Protein AF-A0A8J7VFJ7-F1 (afdb_monomer)

Radius of gyration: 12.98 Å; Cα contacts (8 Å, |Δi|>4): 106; chains: 1; bounding box: 38×27×34 Å

Structure (mmCIF, N/CA/C/O backbone):
data_AF-A0A8J7VFJ7-F1
#
_entry.id   AF-A0A8J7VFJ7-F1
#
loop_
_atom_site.group_PDB
_atom_site.id
_atom_site.type_symbol
_atom_site.label_atom_id
_atom_site.label_alt_id
_atom_site.label_comp_id
_atom_site.label_asym_id
_atom_site.label_entity_id
_atom_site.label_seq_id
_atom_site.pdbx_PDB_ins_code
_atom_site.Cartn_x
_atom_site.Cartn_y
_atom_site.Cartn_z
_atom_site.occupancy
_atom_site.B_iso_or_equiv
_atom_site.auth_seq_id
_atom_site.auth_comp_id
_atom_site.auth_asym_id
_atom_site.auth_atom_id
_atom_site.pdbx_PDB_model_num
ATOM 1 N N . MET A 1 1 ? -11.548 7.443 -5.549 1.00 85.00 1 MET A N 1
ATOM 2 C CA . MET A 1 1 ? -12.219 8.376 -4.622 1.00 85.00 1 MET A CA 1
ATOM 3 C C . MET A 1 1 ? -11.640 9.748 -4.944 1.00 85.00 1 MET A C 1
ATOM 5 O O . MET A 1 1 ? -11.125 9.909 -6.041 1.00 85.00 1 MET A O 1
ATOM 9 N N . LEU A 1 2 ? -11.737 10.760 -4.079 1.00 89.00 2 LEU A N 1
ATOM 10 C CA . LEU A 1 2 ? -10.949 11.985 -4.271 1.00 89.00 2 LEU A CA 1
ATOM 11 C C . LEU A 1 2 ? -9.596 11.849 -3.562 1.00 89.00 2 LEU A C 1
ATOM 13 O O . LEU A 1 2 ? -9.518 11.211 -2.509 1.00 89.00 2 LEU A O 1
ATOM 17 N N . ILE A 1 3 ? -8.570 12.529 -4.079 1.00 87.69 3 ILE A N 1
ATOM 18 C CA . ILE A 1 3 ? -7.2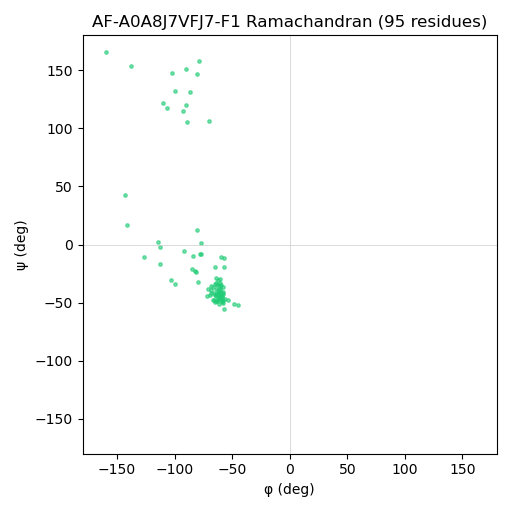16 12.593 -3.501 1.00 87.69 3 ILE A CA 1
ATOM 19 C C . ILE A 1 3 ? -7.241 12.837 -1.975 1.00 87.69 3 ILE A C 1
ATOM 21 O O . ILE A 1 3 ? -6.670 12.033 -1.239 1.00 87.69 3 ILE A O 1
ATOM 25 N N . PRO A 1 4 ? -7.935 13.857 -1.422 1.00 92.69 4 PRO A N 1
ATOM 26 C CA . PRO A 1 4 ? -7.937 14.076 0.029 1.00 92.69 4 PRO A CA 1
ATOM 27 C C . PRO A 1 4 ? -8.496 12.891 0.826 1.00 92.69 4 PRO A C 1
ATOM 29 O O . PRO A 1 4 ? -8.077 12.641 1.958 1.00 92.69 4 PRO A O 1
ATOM 32 N N . THR A 1 5 ? -9.425 12.135 0.236 1.00 94.44 5 THR A N 1
ATOM 33 C CA . THR A 1 5 ? -9.971 10.930 0.855 1.00 94.44 5 THR A CA 1
ATOM 34 C C . THR A 1 5 ? -8.940 9.807 0.855 1.00 94.44 5 THR A C 1
ATOM 36 O O . THR A 1 5 ? -8.738 9.207 1.905 1.00 94.44 5 THR A O 1
ATOM 39 N N . HIS A 1 6 ? -8.222 9.576 -0.250 1.00 93.94 6 HIS A N 1
ATOM 40 C CA . HIS A 1 6 ? -7.097 8.629 -0.282 1.00 93.94 6 HIS A CA 1
ATOM 41 C C . HIS A 1 6 ? -6.007 9.010 0.725 1.00 93.94 6 HIS A C 1
ATOM 43 O O . HIS A 1 6 ? -5.576 8.167 1.510 1.00 93.94 6 HIS A O 1
ATOM 49 N N . MET A 1 7 ? -5.672 10.301 0.842 1.00 94.31 7 MET A N 1
ATOM 50 C CA . MET A 1 7 ? -4.732 10.776 1.863 1.00 94.31 7 MET A CA 1
ATOM 51 C C . MET A 1 7 ? -5.198 10.377 3.266 1.00 94.31 7 MET A C 1
ATOM 53 O O . MET A 1 7 ? -4.409 9.843 4.047 1.00 94.31 7 MET A O 1
ATOM 57 N N . ARG A 1 8 ? -6.480 10.580 3.592 1.00 96.62 8 ARG A N 1
ATOM 58 C CA . ARG A 1 8 ? -7.023 10.199 4.902 1.00 96.62 8 ARG A CA 1
ATOM 59 C C . ARG A 1 8 ? -7.080 8.683 5.098 1.00 96.62 8 ARG A C 1
ATOM 61 O O . ARG A 1 8 ? -6.765 8.217 6.190 1.00 96.62 8 ARG A O 1
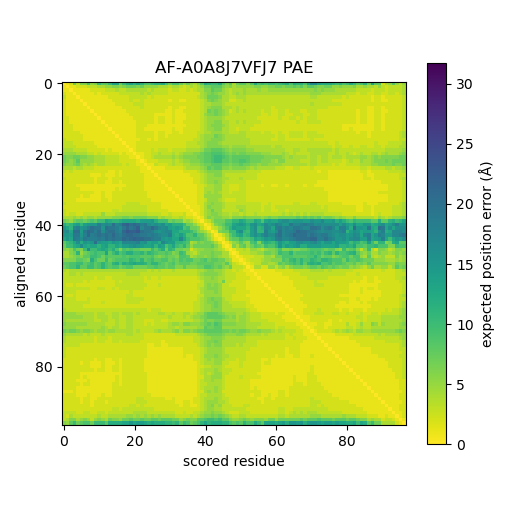ATOM 68 N N . MET A 1 9 ? -7.441 7.926 4.066 1.00 96.38 9 MET A N 1
ATOM 69 C CA . MET A 1 9 ? -7.463 6.463 4.114 1.00 96.38 9 MET A CA 1
ATOM 70 C C . MET A 1 9 ? -6.066 5.890 4.329 1.00 96.38 9 MET A C 1
ATOM 72 O O . MET A 1 9 ? -5.904 5.018 5.177 1.00 96.38 9 MET A O 1
ATOM 76 N N . SER A 1 10 ? -5.047 6.421 3.648 1.00 96.88 10 SER A N 1
ATOM 77 C CA . SER A 1 10 ? -3.659 5.988 3.827 1.00 96.88 10 SER A CA 1
ATOM 78 C C . SER A 1 10 ? -3.194 6.135 5.279 1.00 96.88 10 SER A C 1
ATOM 80 O O . SER A 1 10 ? -2.510 5.260 5.801 1.00 96.88 10 SER A O 1
ATOM 82 N N . GLU A 1 11 ? -3.629 7.191 5.969 1.00 97.38 11 GLU A N 1
ATOM 83 C CA . GLU A 1 11 ? -3.322 7.391 7.385 1.00 97.38 11 GLU A CA 1
ATOM 84 C C . GLU A 1 11 ? -3.984 6.345 8.276 1.00 97.38 11 GLU A C 1
ATOM 86 O O . GLU A 1 11 ? -3.330 5.738 9.120 1.00 97.38 11 GLU A O 1
ATOM 91 N N . ILE A 1 12 ? -5.278 6.104 8.060 1.00 97.38 12 ILE A N 1
ATOM 92 C CA . ILE A 1 12 ? -6.044 5.126 8.836 1.00 97.38 12 ILE A CA 1
ATOM 93 C C . ILE A 1 12 ? -5.473 3.719 8.633 1.00 97.38 12 ILE A C 1
ATOM 95 O O . ILE A 1 12 ? -5.278 2.989 9.604 1.00 97.38 12 ILE A O 1
ATOM 99 N N . ILE A 1 13 ? -5.174 3.350 7.385 1.00 97.25 13 ILE A N 1
ATOM 100 C CA . ILE A 1 13 ? -4.624 2.038 7.037 1.00 97.25 13 ILE A CA 1
ATOM 101 C C . ILE A 1 13 ? -3.239 1.862 7.659 1.00 97.25 13 ILE A C 1
ATOM 103 O O . ILE A 1 13 ? -3.009 0.854 8.323 1.00 97.25 13 ILE A O 1
ATOM 107 N N . TYR A 1 14 ? -2.343 2.843 7.508 1.00 97.69 14 TYR A N 1
ATOM 108 C CA . TYR A 1 14 ? -1.005 2.773 8.096 1.00 97.69 14 TYR A CA 1
ATOM 109 C C . TYR A 1 14 ? -1.072 2.616 9.620 1.00 97.69 14 TYR A C 1
ATOM 111 O O . TYR A 1 14 ? -0.464 1.697 10.164 1.00 97.69 14 TYR A O 1
ATOM 119 N N . SER A 1 15 ? -1.857 3.453 10.310 1.00 97.25 15 SER A N 1
ATOM 120 C CA . SER A 1 15 ? -2.017 3.352 11.766 1.00 97.25 15 SER A CA 1
ATOM 121 C C . SER A 1 15 ? -2.607 2.008 12.196 1.00 97.25 15 SER A C 1
ATOM 123 O O . SER A 1 15 ? -2.263 1.496 13.258 1.00 97.25 15 SER A O 1
ATOM 125 N N . ASN A 1 16 ? -3.486 1.414 11.385 1.00 96.88 16 ASN A N 1
ATOM 126 C CA . ASN A 1 16 ? -4.027 0.091 11.669 1.00 96.88 16 ASN A CA 1
ATOM 127 C C . ASN A 1 16 ? -2.977 -1.017 11.488 1.00 96.88 16 ASN A C 1
ATOM 129 O O . ASN A 1 16 ? -2.954 -1.948 12.286 1.00 96.88 16 ASN A O 1
ATOM 133 N N . ILE A 1 17 ? -2.102 -0.921 10.485 1.00 95.81 17 ILE A N 1
ATOM 134 C CA . ILE A 1 17 ? -0.993 -1.870 10.291 1.00 95.81 17 ILE A CA 1
ATOM 135 C C . ILE A 1 17 ? -0.009 -1.773 11.461 1.00 95.81 17 ILE A C 1
ATOM 137 O O . ILE A 1 17 ? 0.281 -2.784 12.093 1.00 95.81 17 ILE A O 1
ATOM 141 N N . GLU A 1 18 ? 0.419 -0.558 11.808 1.00 95.44 18 GLU A N 1
ATOM 142 C CA . GLU A 1 18 ? 1.363 -0.295 12.904 1.00 95.44 18 GLU A CA 1
ATOM 143 C C . GLU A 1 18 ? 0.829 -0.764 14.266 1.00 95.44 18 GLU A C 1
ATOM 145 O O . GLU A 1 18 ? 1.585 -1.251 15.099 1.0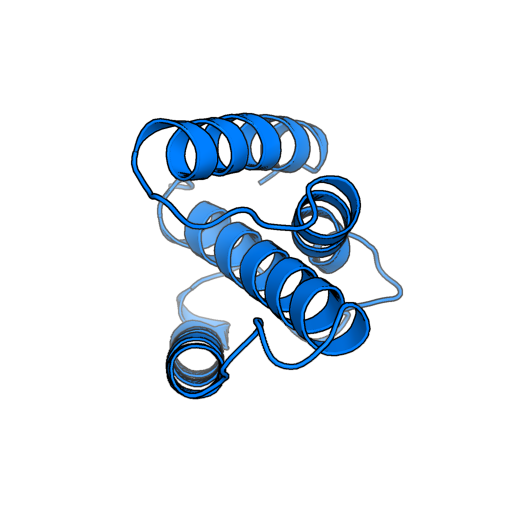0 95.44 18 GLU A O 1
ATOM 150 N N . LYS A 1 19 ? -0.484 -0.646 14.500 1.00 97.06 19 LYS A N 1
ATOM 151 C CA . LYS A 1 19 ? -1.104 -1.051 15.768 1.00 97.06 19 LYS A CA 1
ATOM 152 C C . LYS A 1 19 ? -1.347 -2.558 15.886 1.00 97.06 19 LYS A C 1
ATOM 154 O O . LYS A 1 19 ? -1.367 -3.071 17.002 1.00 97.06 19 LYS A O 1
ATOM 159 N N . ASN A 1 20 ? -1.630 -3.243 14.778 1.00 97.38 20 ASN A N 1
ATOM 160 C CA . ASN A 1 20 ? -2.139 -4.622 14.806 1.00 97.38 20 ASN A CA 1
ATOM 161 C C . ASN A 1 20 ? -1.175 -5.652 14.204 1.00 97.38 20 ASN A C 1
ATOM 163 O O . ASN A 1 20 ? -1.529 -6.827 14.119 1.00 97.38 20 ASN A O 1
ATOM 167 N N . THR A 1 21 ? 0.012 -5.237 13.764 1.00 93.19 21 THR A N 1
ATOM 168 C CA . THR A 1 21 ? 1.035 -6.130 13.210 1.00 93.19 21 THR A CA 1
ATOM 169 C C . THR A 1 21 ? 2.411 -5.743 13.744 1.00 93.19 21 THR A C 1
ATOM 171 O O . THR A 1 21 ? 2.648 -4.575 14.036 1.00 93.19 21 THR A O 1
ATOM 174 N N . ASP A 1 22 ? 3.340 -6.697 13.797 1.00 91.50 22 ASP A N 1
ATOM 175 C CA . ASP A 1 22 ? 4.747 -6.433 14.142 1.00 91.50 22 ASP A CA 1
ATOM 176 C C . ASP A 1 22 ? 5.560 -5.898 12.945 1.00 91.50 22 ASP A C 1
ATOM 178 O O . ASP A 1 22 ? 6.791 -5.865 12.967 1.00 91.50 22 ASP A O 1
ATOM 182 N N . PHE A 1 23 ? 4.881 -5.509 11.862 1.00 88.88 23 PHE A N 1
ATOM 183 C CA . PHE A 1 23 ? 5.499 -5.112 10.608 1.00 88.88 23 PHE A CA 1
ATOM 184 C C . PHE A 1 23 ? 5.342 -3.609 10.362 1.00 88.88 23 PHE A C 1
ATOM 186 O O . PHE A 1 23 ? 4.230 -3.086 10.274 1.00 88.88 23 PHE A O 1
ATOM 193 N N . LEU A 1 24 ? 6.470 -2.911 10.206 1.00 92.62 24 LEU A N 1
ATOM 194 C CA . LEU A 1 24 ? 6.497 -1.465 10.004 1.00 92.62 24 LEU A CA 1
ATOM 195 C C . LEU A 1 24 ? 6.848 -1.115 8.556 1.00 92.62 24 LEU A C 1
ATOM 197 O O . LEU A 1 24 ? 7.949 -1.385 8.081 1.00 92.62 24 LEU A O 1
ATOM 201 N N . LEU A 1 25 ? 5.915 -0.456 7.874 1.00 95.69 25 LEU A N 1
ATOM 202 C CA . LEU A 1 25 ? 6.127 0.107 6.542 1.00 95.69 25 LEU A CA 1
ATOM 203 C C . LEU A 1 25 ? 6.896 1.427 6.620 1.00 95.69 25 LEU A C 1
ATOM 205 O O . LEU A 1 25 ? 6.798 2.168 7.600 1.00 95.69 25 LEU A O 1
ATOM 209 N N . ASN A 1 26 ? 7.546 1.824 5.526 1.00 97.69 26 ASN A N 1
ATOM 210 C CA . ASN A 1 26 ? 7.914 3.227 5.379 1.00 97.69 26 ASN A CA 1
ATOM 211 C C . ASN A 1 26 ? 6.644 4.056 5.144 1.00 97.69 26 ASN A C 1
ATOM 213 O O . ASN A 1 26 ? 6.076 4.064 4.048 1.00 97.69 26 ASN A O 1
ATOM 217 N N . ARG A 1 27 ? 6.226 4.796 6.173 1.00 97.75 27 ARG A N 1
ATOM 218 C CA . ARG A 1 27 ? 5.016 5.625 6.162 1.00 97.75 27 ARG A CA 1
ATOM 219 C C . ARG A 1 27 ? 4.956 6.613 5.000 1.00 97.75 27 ARG A C 1
ATOM 221 O O . ARG A 1 27 ? 3.922 6.725 4.344 1.00 97.75 27 ARG A O 1
ATOM 228 N N . LEU A 1 28 ? 6.039 7.350 4.747 1.00 97.56 28 LEU A N 1
ATOM 229 C CA . LEU A 1 28 ? 6.069 8.355 3.681 1.00 97.56 28 LEU A CA 1
ATOM 230 C C . LEU A 1 28 ? 5.922 7.687 2.313 1.00 97.56 28 LEU A C 1
ATOM 232 O O . LEU A 1 28 ? 5.146 8.152 1.474 1.00 97.56 28 LEU A O 1
ATOM 236 N N . THR A 1 29 ? 6.627 6.578 2.112 1.00 97.94 29 THR A N 1
ATOM 237 C CA . THR A 1 29 ? 6.613 5.839 0.853 1.00 97.94 29 THR A CA 1
ATOM 238 C C . THR A 1 29 ? 5.261 5.170 0.604 1.00 97.94 29 THR A C 1
ATOM 240 O O . THR A 1 29 ? 4.730 5.275 -0.500 1.00 97.94 29 THR A O 1
ATOM 243 N N . PHE A 1 30 ? 4.653 4.574 1.635 1.00 98.31 30 PHE A N 1
ATOM 244 C CA . PHE A 1 30 ? 3.303 4.010 1.569 1.00 98.31 30 PHE A CA 1
ATOM 245 C C . PHE A 1 30 ? 2.263 5.059 1.174 1.00 98.31 30 PHE A C 1
ATOM 247 O O . PHE A 1 30 ? 1.512 4.866 0.218 1.00 98.31 30 PHE A O 1
ATOM 254 N N . LYS A 1 31 ? 2.258 6.210 1.854 1.00 97.12 31 LYS A N 1
ATOM 255 C CA . LYS A 1 31 ? 1.338 7.307 1.530 1.00 97.12 31 LYS A CA 1
ATOM 256 C C . LYS A 1 31 ? 1.553 7.839 0.115 1.00 97.12 31 LYS A C 1
ATOM 258 O O . LYS A 1 31 ? 0.587 8.091 -0.594 1.00 97.12 31 LYS A O 1
ATOM 263 N N . THR A 1 32 ? 2.809 7.988 -0.305 1.00 95.50 32 THR A N 1
ATOM 264 C CA . THR A 1 32 ? 3.144 8.420 -1.670 1.00 95.50 32 THR A CA 1
ATOM 265 C C . THR A 1 32 ? 2.622 7.429 -2.709 1.00 95.50 32 THR A C 1
ATOM 267 O O . THR A 1 32 ? 2.031 7.848 -3.701 1.00 95.50 32 THR A O 1
ATOM 270 N N . GLY A 1 33 ? 2.781 6.126 -2.463 1.00 95.88 33 GLY A N 1
ATOM 271 C CA . GLY A 1 33 ? 2.214 5.073 -3.305 1.00 95.88 33 GLY A CA 1
ATOM 272 C C . GLY A 1 33 ? 0.691 5.103 -3.338 1.00 95.88 33 GLY A C 1
ATOM 273 O O . GLY A 1 33 ? 0.105 4.956 -4.399 1.00 95.88 33 GLY A O 1
ATOM 274 N N . ASN A 1 34 ? 0.042 5.375 -2.205 1.00 96.69 34 ASN A N 1
ATOM 275 C CA . ASN A 1 34 ? -1.411 5.500 -2.154 1.00 96.69 34 ASN A CA 1
ATOM 276 C C . ASN A 1 34 ? -1.937 6.681 -2.967 1.00 96.69 34 ASN A C 1
ATOM 278 O O . ASN A 1 34 ? -2.997 6.575 -3.552 1.00 96.69 34 ASN A O 1
ATOM 282 N N . MET A 1 35 ? -1.195 7.783 -3.044 1.00 94.00 35 MET A N 1
ATOM 283 C CA . MET A 1 35 ? -1.629 8.953 -3.806 1.00 94.00 35 MET A CA 1
ATOM 284 C C . MET A 1 35 ? -1.284 8.904 -5.291 1.00 94.00 35 MET A C 1
ATOM 286 O O . MET A 1 35 ? -1.869 9.646 -6.078 1.00 94.00 35 MET A O 1
ATOM 290 N N . SER A 1 36 ? -0.308 8.086 -5.682 1.00 93.31 36 SER A N 1
ATOM 291 C CA . SER A 1 36 ? 0.245 8.116 -7.034 1.00 93.31 36 SER A CA 1
ATOM 292 C C . SER A 1 36 ? -0.729 7.735 -8.157 1.00 93.31 36 SER A C 1
ATOM 294 O O . SER A 1 36 ? -0.540 8.275 -9.251 1.00 93.31 36 SER A O 1
ATOM 296 N N . PRO A 1 37 ? -1.760 6.882 -7.968 1.00 91.62 37 PRO A N 1
ATOM 297 C CA . PRO A 1 37 ? -2.691 6.548 -9.045 1.00 91.62 37 PRO A CA 1
ATOM 298 C C . PRO A 1 37 ? -3.499 7.741 -9.557 1.00 91.62 37 PRO A C 1
ATOM 300 O O . PRO A 1 37 ? -3.711 7.860 -10.760 1.00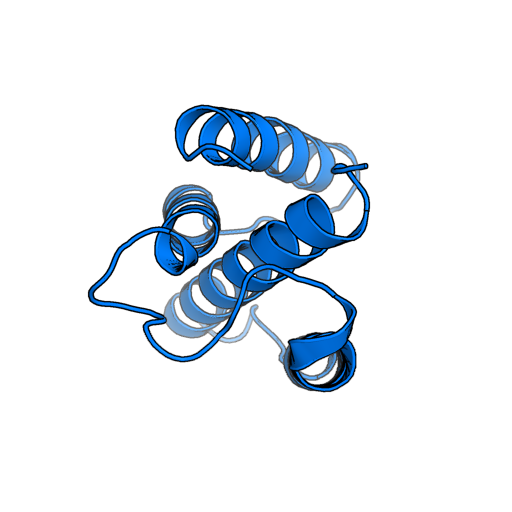 91.62 37 PRO A O 1
ATOM 303 N N . ASP A 1 38 ? -3.860 8.668 -8.667 1.00 88.75 38 ASP A N 1
ATOM 304 C CA . ASP A 1 38 ? -4.595 9.887 -9.024 1.00 88.75 38 ASP A CA 1
ATOM 305 C C . ASP A 1 38 ? -3.695 10.964 -9.667 1.00 88.75 38 ASP A C 1
ATOM 307 O O . ASP A 1 38 ? -4.184 11.990 -10.150 1.00 88.75 38 ASP A O 1
ATOM 311 N N . ILE A 1 39 ? -2.368 10.771 -9.679 1.00 84.81 39 ILE A N 1
ATOM 312 C CA . ILE A 1 39 ? -1.416 11.721 -10.264 1.00 84.81 39 ILE A CA 1
ATOM 313 C C . ILE A 1 39 ? -1.195 11.362 -11.748 1.00 84.81 39 ILE A C 1
ATOM 315 O O . ILE A 1 39 ? -0.655 10.291 -12.044 1.00 84.81 39 ILE A O 1
ATOM 319 N N . PRO A 1 40 ? -1.500 12.266 -12.706 1.00 67.88 40 PRO A N 1
ATOM 320 C CA . PRO A 1 40 ? -1.529 11.963 -14.147 1.00 67.88 40 PRO A CA 1
ATOM 321 C C . PRO A 1 40 ? -0.234 11.407 -14.763 1.00 67.88 40 PRO A C 1
ATOM 323 O O . PRO A 1 40 ? -0.262 10.851 -15.860 1.00 67.88 40 PRO A O 1
ATOM 326 N N . LEU A 1 41 ? 0.904 11.595 -14.089 1.00 65.44 41 LEU A N 1
ATOM 327 C CA . LEU A 1 41 ? 2.226 11.156 -14.537 1.00 65.44 41 LEU A CA 1
ATOM 328 C C . LEU A 1 41 ? 2.529 9.684 -14.225 1.00 65.44 41 LEU A C 1
ATOM 330 O O . LEU A 1 41 ? 3.373 9.109 -14.904 1.00 65.44 41 LEU A O 1
ATOM 334 N N . TYR A 1 42 ? 1.868 9.070 -13.236 1.00 58.94 42 TYR A N 1
ATOM 335 C CA . TYR A 1 42 ? 2.306 7.776 -12.699 1.00 58.94 42 TYR A CA 1
ATOM 336 C C . TYR A 1 42 ? 1.478 6.573 -13.179 1.00 58.94 42 TYR A C 1
ATOM 338 O O . TYR A 1 42 ? 2.043 5.493 -13.317 1.00 58.94 42 TYR A O 1
ATOM 346 N N . HIS A 1 43 ? 0.176 6.722 -13.470 1.00 59.59 43 HIS A N 1
ATOM 347 C CA . HIS A 1 43 ? -0.708 5.570 -13.756 1.00 59.59 43 HIS A CA 1
ATOM 348 C C . HIS A 1 43 ? -1.756 5.844 -14.844 1.00 59.59 43 HIS A C 1
ATOM 350 O O . HIS A 1 43 ? -2.903 5.417 -14.754 1.00 59.59 43 HIS A O 1
ATOM 356 N N . LYS A 1 44 ? -1.358 6.517 -15.927 1.00 56.75 44 LYS A N 1
ATOM 357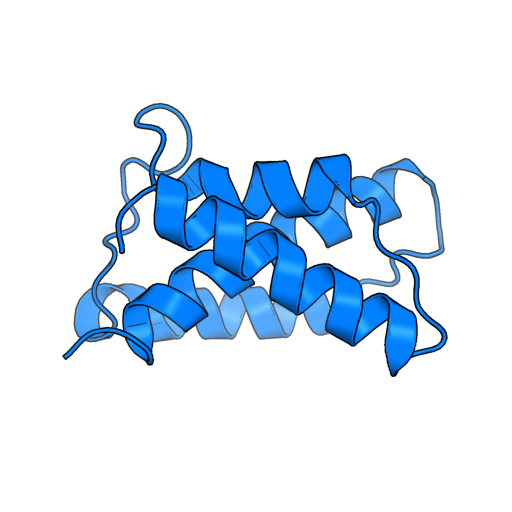 C CA . LYS A 1 44 ? -2.257 6.997 -16.995 1.00 56.75 44 LYS A CA 1
ATOM 358 C C . LYS A 1 44 ? -3.122 5.917 -17.686 1.00 56.75 44 LYS A C 1
ATOM 360 O O . LYS A 1 44 ? -4.027 6.261 -18.442 1.00 56.75 44 LYS A O 1
ATOM 365 N N . HIS A 1 45 ? -2.848 4.631 -17.452 1.00 60.78 45 HIS A N 1
ATOM 366 C CA . HIS A 1 45 ? -3.510 3.499 -18.108 1.00 60.78 45 HIS A CA 1
ATOM 367 C C . HIS A 1 45 ? -4.388 2.647 -17.183 1.00 60.78 45 HIS A C 1
ATOM 369 O O . HIS A 1 45 ? -5.237 1.909 -17.684 1.00 60.78 45 HIS A O 1
ATOM 375 N N . LEU A 1 46 ? -4.237 2.761 -15.860 1.00 69.31 46 LEU A N 1
ATOM 376 C CA . LEU A 1 46 ? -5.063 2.013 -14.919 1.00 69.31 46 LEU A CA 1
ATOM 377 C C . LEU A 1 46 ? -6.268 2.856 -14.533 1.00 69.31 46 LEU A C 1
ATOM 379 O O . LEU A 1 46 ? -6.170 3.916 -13.927 1.00 69.31 46 LEU A O 1
ATOM 383 N N . LYS A 1 47 ? -7.435 2.371 -14.931 1.00 78.12 47 LYS A N 1
ATOM 384 C CA . LYS A 1 47 ? -8.709 2.981 -14.584 1.00 78.12 47 LYS A CA 1
ATOM 385 C C . LYS A 1 47 ? -9.116 2.568 -13.171 1.00 78.12 47 LYS A C 1
ATOM 387 O O . LYS A 1 47 ? -8.904 1.426 -12.762 1.00 78.12 47 LYS A O 1
ATOM 392 N N . HIS A 1 48 ? -9.788 3.483 -12.486 1.00 77.94 48 HIS A N 1
ATOM 393 C CA . HIS A 1 48 ? -10.220 3.356 -11.093 1.00 77.94 48 HIS A CA 1
ATOM 394 C C . HIS A 1 48 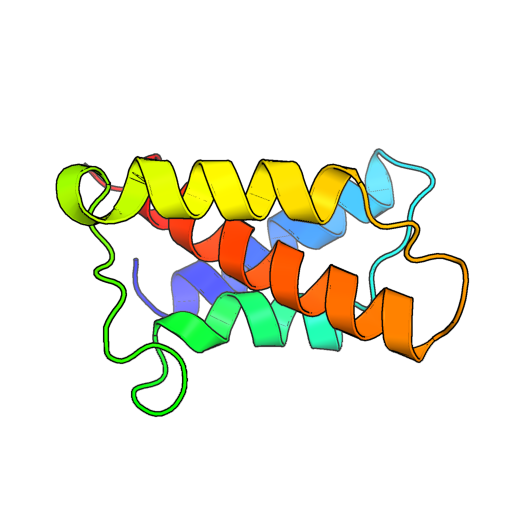? -11.451 2.459 -10.882 1.00 77.94 48 HIS A C 1
ATOM 396 O O . HIS A 1 48 ? -11.901 2.288 -9.755 1.00 77.94 48 HIS A O 1
ATOM 402 N N . TYR A 1 49 ? -12.008 1.855 -11.937 1.00 79.62 49 TYR A N 1
ATOM 403 C CA . TYR A 1 49 ? -13.178 0.986 -11.821 1.00 79.62 49 TYR A CA 1
ATOM 404 C C . TYR A 1 49 ? -12.795 -0.492 -11.818 1.00 79.62 49 TYR A C 1
ATOM 406 O O . TYR A 1 49 ? -12.090 -0.972 -12.708 1.00 79.62 49 TYR A O 1
ATOM 414 N N . LYS A 1 50 ? -13.354 -1.230 -10.853 1.00 81.94 50 LYS A N 1
ATOM 415 C CA . LYS A 1 50 ? -13.074 -2.651 -10.611 1.00 81.94 50 LYS A CA 1
ATOM 416 C C . LYS A 1 50 ? -13.147 -3.510 -11.878 1.00 81.94 50 LYS A C 1
ATOM 418 O O . LYS A 1 50 ? -12.192 -4.203 -12.197 1.00 81.94 50 LYS A O 1
ATOM 423 N N . HIS A 1 51 ? -14.233 -3.420 -12.646 1.00 81.50 51 HIS A N 1
ATOM 424 C CA . HIS A 1 51 ? -14.459 -4.256 -13.838 1.00 81.50 51 HIS A CA 1
ATOM 425 C C . HIS A 1 51 ? -13.393 -4.114 -14.943 1.00 81.50 51 HIS A C 1
ATOM 427 O O . HIS A 1 51 ? -13.413 -4.882 -15.897 1.00 81.50 51 HIS A O 1
ATOM 433 N N . GLN A 1 52 ? -12.498 -3.127 -14.850 1.00 80.62 52 GLN A N 1
ATOM 434 C CA . GLN A 1 52 ? -11.512 -2.833 -15.888 1.00 80.62 52 GLN A CA 1
ATOM 435 C C . GLN A 1 52 ? -10.134 -3.408 -15.568 1.00 80.62 52 GLN A C 1
ATOM 437 O O . GLN A 1 52 ? -9.439 -3.795 -16.497 1.00 80.62 52 GLN A O 1
ATOM 442 N N . ASN A 1 53 ? -9.737 -3.458 -14.289 1.00 84.69 53 ASN A N 1
ATOM 443 C CA . ASN A 1 53 ? -8.371 -3.826 -13.886 1.00 84.69 53 ASN A CA 1
ATOM 444 C C . ASN A 1 53 ? -8.305 -4.690 -12.613 1.00 84.69 53 ASN A C 1
ATOM 446 O O . ASN A 1 53 ? -7.243 -4.791 -12.004 1.00 84.69 53 ASN A O 1
ATOM 450 N N . PHE A 1 54 ? -9.407 -5.314 -12.179 1.00 90.56 54 PHE A N 1
ATOM 451 C CA . PHE A 1 54 ? -9.410 -6.100 -10.938 1.00 90.56 54 PHE A CA 1
ATOM 452 C C . PHE A 1 54 ? -8.386 -7.242 -10.954 1.00 90.56 54 PHE A C 1
ATOM 454 O O . PHE A 1 54 ? -7.619 -7.366 -10.003 1.00 90.56 54 PHE A O 1
ATOM 461 N N . ASP A 1 55 ? -8.306 -7.999 -12.051 1.00 91.75 55 ASP A N 1
ATOM 462 C CA . ASP A 1 55 ? -7.344 -9.101 -12.192 1.00 91.75 55 ASP A CA 1
ATOM 463 C C . ASP A 1 55 ? -5.892 -8.613 -12.114 1.00 91.75 55 ASP A C 1
ATOM 465 O O . ASP A 1 55 ? -5.044 -9.269 -11.513 1.00 91.75 55 ASP A O 1
ATOM 469 N N . TYR A 1 56 ? -5.613 -7.414 -12.634 1.00 90.88 56 TYR A N 1
ATOM 470 C CA . TYR A 1 56 ? -4.295 -6.794 -12.526 1.00 90.88 56 TYR A CA 1
ATOM 471 C C . TYR A 1 56 ? -3.947 -6.449 -11.071 1.00 90.88 56 TYR A C 1
ATOM 473 O O . TYR A 1 56 ? -2.837 -6.718 -10.615 1.00 90.88 56 TYR A O 1
ATOM 481 N N . ILE A 1 57 ? -4.901 -5.916 -10.300 1.00 94.06 57 ILE A N 1
ATOM 482 C CA . ILE A 1 57 ? -4.682 -5.651 -8.869 1.00 94.06 57 ILE A CA 1
ATOM 483 C C . ILE A 1 57 ? -4.508 -6.956 -8.079 1.00 94.06 57 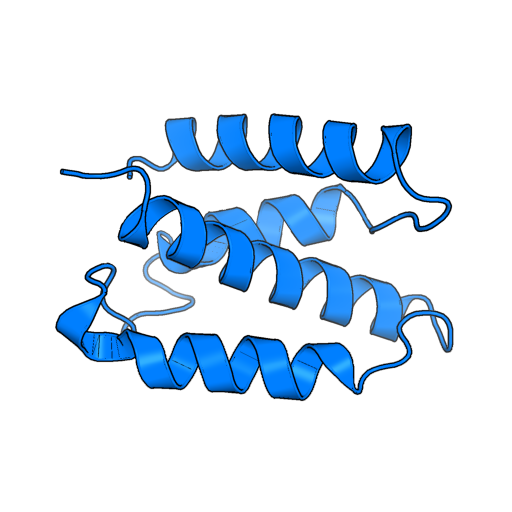ILE A C 1
ATOM 485 O O . ILE A 1 57 ? -3.660 -7.011 -7.188 1.00 94.06 57 ILE A O 1
ATOM 489 N N . LEU A 1 58 ? -5.232 -8.026 -8.424 1.00 95.00 58 LEU A N 1
ATOM 490 C CA . LEU A 1 58 ? -5.019 -9.352 -7.829 1.00 95.00 58 LEU A CA 1
ATOM 491 C C . LEU A 1 58 ? -3.619 -9.898 -8.136 1.00 95.00 58 LEU A C 1
ATOM 493 O O . LEU A 1 58 ? -2.958 -10.422 -7.237 1.00 95.00 58 LEU A O 1
ATOM 497 N N . GLN A 1 59 ? -3.134 -9.721 -9.366 1.00 95.38 59 GLN A N 1
ATOM 498 C CA . GLN A 1 59 ? -1.764 -10.071 -9.732 1.00 95.38 59 GLN A CA 1
ATOM 499 C C . GLN A 1 59 ? -0.744 -9.271 -8.907 1.00 95.38 59 GLN A C 1
ATOM 501 O O . GLN A 1 59 ? 0.171 -9.865 -8.340 1.00 95.38 59 GLN A O 1
ATOM 506 N N . MET A 1 60 ? -0.927 -7.953 -8.759 1.00 95.25 60 MET A N 1
ATOM 507 C CA . MET A 1 60 ? -0.045 -7.121 -7.928 1.00 95.25 60 MET A CA 1
ATOM 508 C C . MET A 1 60 ? 0.007 -7.596 -6.471 1.00 95.25 60 MET A C 1
ATOM 510 O O . MET A 1 60 ? 1.083 -7.606 -5.873 1.00 95.25 60 MET A O 1
ATOM 514 N N . ILE A 1 61 ? -1.138 -7.993 -5.903 1.00 96.94 61 ILE A N 1
ATOM 515 C CA . ILE A 1 61 ? -1.218 -8.564 -4.551 1.00 96.94 61 ILE A CA 1
ATOM 516 C C . ILE A 1 61 ? -0.434 -9.877 -4.485 1.00 96.94 61 ILE A C 1
ATOM 518 O O . ILE A 1 61 ? 0.385 -10.051 -3.581 1.00 96.94 61 ILE A O 1
ATOM 522 N N . SER A 1 62 ? -0.647 -10.778 -5.449 1.00 97.56 62 SER A N 1
ATOM 523 C CA . SER A 1 62 ? 0.052 -12.065 -5.510 1.00 97.56 62 SER A CA 1
ATOM 524 C C . SER A 1 62 ? 1.566 -11.875 -5.591 1.00 97.56 62 SER A C 1
ATOM 526 O O . SER A 1 62 ? 2.306 -12.485 -4.823 1.00 97.56 62 SER A O 1
ATOM 528 N N . GLU A 1 63 ? 2.041 -10.999 -6.473 1.00 96.88 63 GLU A N 1
ATOM 529 C CA . GLU A 1 63 ? 3.467 -10.702 -6.612 1.00 96.88 63 GLU A CA 1
ATOM 530 C C . GLU A 1 63 ? 4.045 -10.099 -5.331 1.00 96.88 63 GLU A C 1
ATOM 532 O O . GLU A 1 63 ? 5.084 -10.552 -4.851 1.00 96.88 63 GLU A O 1
ATOM 537 N N . LEU A 1 64 ? 3.372 -9.102 -4.746 1.00 96.94 64 LEU A N 1
ATOM 538 C CA . LEU A 1 64 ? 3.848 -8.442 -3.532 1.00 96.94 64 LEU A CA 1
ATOM 539 C C . LEU A 1 64 ? 3.903 -9.402 -2.335 1.00 96.94 64 LEU A C 1
ATOM 541 O O . LEU A 1 64 ? 4.807 -9.285 -1.514 1.00 96.94 64 LEU A O 1
ATOM 545 N N . SER A 1 65 ? 2.992 -10.377 -2.259 1.00 95.44 65 SER A N 1
ATOM 546 C CA . SER A 1 65 ? 2.977 -11.386 -1.189 1.00 95.44 65 SER A CA 1
ATOM 547 C C . SER A 1 6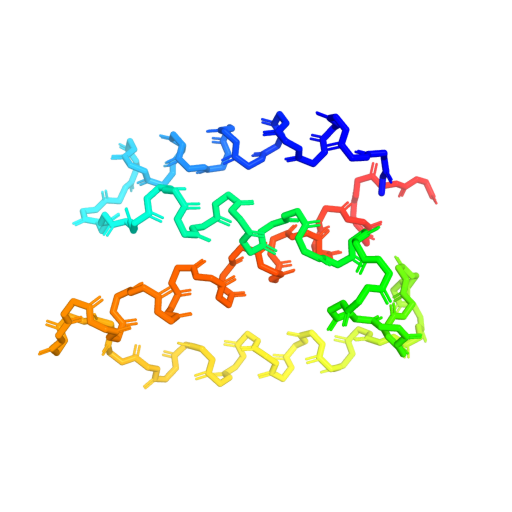5 ? 4.198 -12.314 -1.188 1.00 95.44 65 SER A C 1
ATOM 549 O O . SER A 1 65 ? 4.500 -12.922 -0.167 1.00 95.44 65 SER A O 1
ATOM 551 N N . SER A 1 66 ? 4.914 -12.402 -2.314 1.00 94.75 66 SER A N 1
ATOM 552 C CA . SER A 1 66 ? 6.138 -13.202 -2.449 1.00 94.75 66 SER A CA 1
ATOM 553 C C . SER A 1 66 ? 7.428 -12.427 -2.155 1.00 94.75 66 SER A C 1
ATOM 555 O O . SER A 1 66 ? 8.507 -13.016 -2.144 1.00 94.75 66 SER A O 1
ATOM 557 N N . VAL A 1 67 ? 7.335 -11.112 -1.930 1.00 94.12 67 VAL A N 1
ATOM 558 C CA . VAL A 1 67 ? 8.490 -10.249 -1.653 1.00 94.12 67 VAL A CA 1
ATOM 559 C C . VAL A 1 67 ? 8.797 -10.270 -0.160 1.00 94.12 67 VAL A C 1
ATOM 561 O O . VAL A 1 67 ? 7.905 -10.031 0.650 1.00 94.12 67 VAL A O 1
ATOM 564 N N . ASP A 1 68 ? 10.067 -10.477 0.194 1.00 94.31 68 ASP A N 1
ATOM 565 C CA . ASP A 1 68 ? 10.579 -10.185 1.534 1.00 94.31 68 ASP A CA 1
ATOM 566 C C . ASP A 1 68 ? 11.082 -8.728 1.592 1.00 94.31 68 ASP A C 1
ATOM 568 O O . ASP A 1 68 ? 12.147 -8.413 1.052 1.00 94.31 68 ASP A O 1
ATOM 572 N N . PRO A 1 69 ? 10.342 -7.812 2.239 1.00 93.94 69 PRO A N 1
ATOM 573 C CA . PRO A 1 69 ? 10.719 -6.404 2.320 1.00 93.94 69 PRO A CA 1
ATOM 574 C C . PRO A 1 69 ? 11.835 -6.124 3.332 1.00 93.94 69 PRO A C 1
ATOM 576 O O . PRO A 1 69 ? 12.320 -4.993 3.400 1.00 93.94 69 PRO A O 1
ATOM 579 N N . THR A 1 70 ? 12.230 -7.106 4.148 1.00 93.69 70 THR A N 1
ATOM 580 C CA . THR A 1 70 ? 13.189 -6.909 5.249 1.00 93.69 70 THR A CA 1
ATOM 581 C C . THR A 1 70 ? 14.648 -6.976 4.800 1.00 93.69 70 THR A C 1
ATOM 583 O O . THR A 1 70 ? 15.544 -6.576 5.542 1.00 93.69 70 THR A O 1
ATOM 586 N N . VAL A 1 71 ? 14.885 -7.398 3.553 1.00 93.81 71 VAL A N 1
ATOM 587 C CA . VAL A 1 71 ? 16.219 -7.572 2.958 1.00 93.81 71 VAL A CA 1
ATOM 588 C C . VAL A 1 71 ? 17.014 -6.265 2.916 1.00 93.81 71 VAL A C 1
ATOM 590 O O . VAL A 1 71 ? 18.228 -6.262 3.116 1.00 93.81 71 VAL A O 1
ATOM 593 N N . SER A 1 72 ? 16.357 -5.136 2.635 1.00 96.12 72 SER A N 1
ATOM 594 C CA . SER A 1 72 ? 17.012 -3.828 2.620 1.00 96.12 72 SER A CA 1
ATOM 595 C C . SER A 1 72 ? 16.021 -2.678 2.776 1.00 96.12 72 SER A C 1
ATOM 597 O O . SER A 1 72 ? 14.820 -2.814 2.554 1.00 96.12 72 SER A O 1
ATOM 599 N N . MET A 1 73 ? 16.543 -1.488 3.075 1.00 95.50 73 MET A N 1
ATOM 600 C CA . MET A 1 73 ? 15.740 -0.263 3.129 1.00 95.50 73 MET A CA 1
ATOM 601 C C . MET A 1 73 ? 15.109 0.082 1.766 1.00 95.50 73 MET A C 1
ATOM 603 O O . MET A 1 73 ? 14.019 0.651 1.710 1.00 95.50 73 MET A O 1
ATOM 607 N N . ALA A 1 74 ? 15.777 -0.276 0.662 1.00 96.44 74 ALA A N 1
ATOM 608 C CA . ALA A 1 74 ? 15.250 -0.095 -0.687 1.00 96.44 74 ALA A CA 1
ATOM 609 C C . ALA A 1 74 ? 14.064 -1.035 -0.959 1.00 96.44 74 ALA A C 1
ATOM 611 O O . ALA A 1 74 ? 13.040 -0.574 -1.462 1.00 96.44 74 ALA A O 1
ATOM 612 N N . GLU A 1 7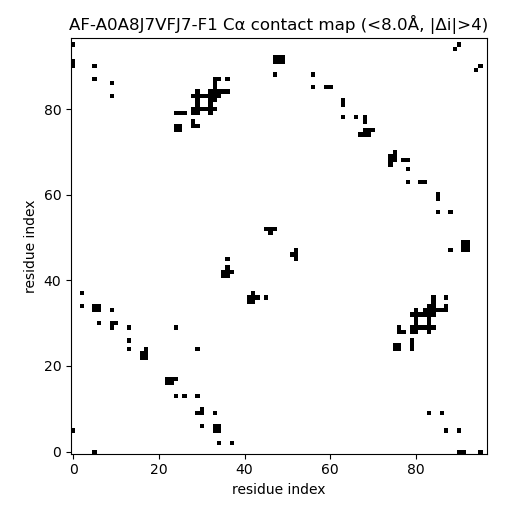5 ? 14.166 -2.304 -0.549 1.00 96.19 75 GLU A N 1
ATOM 613 C CA . GLU A 1 75 ? 13.069 -3.279 -0.651 1.00 96.19 75 GLU A CA 1
ATOM 614 C C . GLU A 1 75 ? 11.875 -2.867 0.213 1.00 96.19 75 GLU A C 1
ATOM 616 O O . GLU A 1 75 ? 10.746 -2.835 -0.273 1.00 96.19 75 GLU A O 1
ATOM 621 N N . MET A 1 76 ? 12.115 -2.420 1.450 1.00 97.38 76 MET A N 1
ATOM 622 C CA . MET A 1 76 ? 11.063 -1.884 2.319 1.00 97.38 76 MET A CA 1
ATOM 623 C C . MET A 1 76 ? 10.333 -0.697 1.678 1.00 97.38 76 MET A C 1
ATOM 625 O O . MET A 1 76 ? 9.102 -0.607 1.730 1.00 97.38 76 MET A O 1
ATOM 629 N N . ASN A 1 77 ? 11.071 0.220 1.048 1.00 97.88 77 ASN A N 1
ATOM 630 C CA . ASN A 1 77 ? 10.480 1.355 0.343 1.00 97.88 77 ASN A CA 1
ATOM 631 C C . ASN A 1 77 ? 9.660 0.897 -0.869 1.00 97.88 77 ASN A C 1
ATOM 633 O O . ASN A 1 77 ? 8.513 1.320 -1.016 1.00 97.88 77 ASN A O 1
ATOM 637 N N . MET A 1 78 ? 10.201 0.011 -1.706 1.00 97.38 78 MET A N 1
ATOM 638 C CA . MET A 1 78 ? 9.483 -0.513 -2.869 1.00 97.38 78 MET A CA 1
ATOM 639 C C . MET A 1 78 ? 8.203 -1.246 -2.451 1.00 97.38 78 MET A C 1
ATOM 641 O O . MET A 1 78 ? 7.128 -0.985 -2.995 1.00 97.38 78 MET A O 1
ATOM 645 N N . TYR A 1 79 ? 8.296 -2.101 -1.434 1.00 97.94 79 TYR A N 1
ATOM 646 C CA . TYR A 1 79 ? 7.160 -2.815 -0.870 1.00 97.94 79 TYR A CA 1
ATOM 647 C C . TYR A 1 79 ? 6.095 -1.850 -0.346 1.00 97.94 79 TYR A C 1
ATOM 649 O O . TYR A 1 79 ? 4.925 -1.954 -0.714 1.00 97.94 79 TYR A O 1
ATOM 657 N N . SER A 1 80 ? 6.508 -0.857 0.447 1.00 98.19 80 SER A N 1
ATOM 658 C CA . SER A 1 80 ? 5.608 0.160 0.997 1.00 98.19 80 SER A CA 1
ATOM 659 C C . SER A 1 80 ? 4.888 0.931 -0.106 1.00 98.19 80 SER A C 1
ATOM 661 O O . SER A 1 80 ? 3.675 1.115 -0.030 1.00 98.19 80 SER A O 1
ATOM 663 N N . TYR A 1 81 ? 5.606 1.338 -1.158 1.00 97.94 81 TYR A N 1
ATOM 664 C CA . TYR A 1 81 ? 5.020 2.043 -2.298 1.00 97.94 81 TYR A CA 1
ATOM 665 C C . TYR A 1 81 ? 3.973 1.180 -3.011 1.00 97.94 81 TYR A C 1
ATOM 667 O O . TYR A 1 81 ? 2.837 1.619 -3.200 1.00 97.94 81 TYR A O 1
ATOM 675 N N . ARG A 1 82 ? 4.332 -0.062 -3.367 1.00 97.69 82 ARG A N 1
ATOM 676 C CA . ARG A 1 82 ? 3.437 -1.000 -4.066 1.00 97.69 82 ARG A CA 1
ATOM 677 C C . ARG A 1 82 ? 2.195 -1.315 -3.238 1.00 97.69 82 ARG A C 1
ATOM 679 O O . ARG A 1 82 ? 1.093 -1.311 -3.782 1.00 97.69 82 ARG A O 1
ATOM 686 N N . LEU A 1 83 ? 2.351 -1.516 -1.929 1.00 97.88 83 LEU A N 1
ATOM 687 C CA . LEU A 1 83 ? 1.223 -1.731 -1.026 1.00 97.88 83 LEU A CA 1
ATOM 688 C C . LEU A 1 83 ? 0.308 -0.501 -0.956 1.00 97.88 83 LEU A C 1
ATOM 690 O O . LEU A 1 83 ? -0.912 -0.646 -0.942 1.00 97.88 83 LEU A O 1
ATOM 694 N N . GLY A 1 84 ? 0.882 0.706 -0.966 1.00 97.62 84 GLY A N 1
ATOM 695 C CA . GLY A 1 84 ? 0.131 1.959 -1.052 1.00 97.62 84 GLY A CA 1
ATOM 696 C C . GLY A 1 84 ? -0.738 2.032 -2.308 1.00 97.62 84 GLY A C 1
ATOM 697 O O . GLY A 1 84 ? -1.934 2.312 -2.201 1.00 97.62 84 GLY A O 1
ATOM 698 N N . VAL A 1 85 ? -0.161 1.711 -3.473 1.00 96.69 85 VAL A N 1
ATOM 699 C CA . VAL A 1 85 ? -0.877 1.660 -4.763 1.00 96.69 85 VAL A CA 1
ATOM 700 C C . VAL A 1 85 ? -2.006 0.626 -4.725 1.00 96.69 85 VAL A C 1
ATOM 702 O O . VAL A 1 85 ? -3.123 0.916 -5.143 1.00 96.69 85 VAL A O 1
ATOM 705 N N . ILE A 1 86 ? -1.759 -0.568 -4.182 1.00 96.94 86 ILE A N 1
ATOM 706 C CA . ILE A 1 86 ? -2.802 -1.596 -4.024 1.00 96.94 86 ILE A CA 1
ATOM 707 C C . ILE A 1 86 ? -3.932 -1.078 -3.128 1.00 96.94 86 ILE A C 1
ATOM 709 O O . ILE A 1 86 ? -5.104 -1.188 -3.489 1.00 96.94 86 ILE A O 1
ATOM 713 N N . ALA A 1 87 ? -3.593 -0.470 -1.988 1.00 97.31 87 ALA A N 1
ATOM 714 C CA . ALA A 1 87 ? -4.574 0.083 -1.060 1.00 97.31 87 ALA A CA 1
ATOM 715 C C . ALA A 1 87 ? -5.450 1.164 -1.716 1.00 97.31 87 ALA A C 1
ATOM 717 O O . ALA A 1 87 ? -6.643 1.227 -1.428 1.00 97.31 87 ALA A O 1
ATOM 718 N N . HIS A 1 88 ? -4.897 1.970 -2.632 1.00 95.88 88 HIS A N 1
ATOM 719 C CA . HIS A 1 88 ? -5.663 2.947 -3.416 1.00 95.88 88 HIS A CA 1
ATOM 720 C C . HIS A 1 88 ? -6.793 2.271 -4.193 1.00 95.88 88 HIS A C 1
ATOM 722 O O . HIS A 1 88 ? -7.961 2.617 -4.018 1.00 95.88 88 HIS A O 1
ATOM 728 N N . TYR A 1 89 ? -6.454 1.271 -5.009 1.00 94.69 89 TYR A N 1
ATOM 729 C CA . TYR A 1 89 ? -7.436 0.582 -5.846 1.00 94.69 89 TYR A CA 1
ATOM 730 C C . TYR A 1 89 ? -8.427 -0.243 -5.032 1.00 94.69 89 TYR A C 1
ATOM 732 O O . TYR A 1 89 ? -9.604 -0.286 -5.372 1.00 94.69 89 TYR A O 1
ATOM 740 N N . VAL A 1 90 ? -7.995 -0.859 -3.930 1.00 94.94 90 VAL A N 1
ATOM 741 C CA . VAL A 1 90 ? -8.918 -1.552 -3.019 1.00 94.94 90 VAL A CA 1
ATOM 742 C C . VAL A 1 90 ? -9.950 -0.571 -2.457 1.00 94.94 90 VAL A C 1
ATOM 744 O O . VAL A 1 90 ? -11.143 -0.871 -2.467 1.00 94.94 90 VAL A O 1
ATOM 747 N N . CYS A 1 91 ? -9.534 0.623 -2.032 1.00 94.75 91 CYS A N 1
ATOM 748 C CA . CYS A 1 91 ? -10.478 1.653 -1.607 1.00 94.75 91 CYS A CA 1
ATOM 749 C C . CYS A 1 91 ? -11.430 2.060 -2.747 1.00 94.75 91 CYS A C 1
ATOM 751 O O . CYS A 1 91 ? -12.642 2.104 -2.537 1.00 94.75 91 CYS A O 1
ATOM 753 N N . ASP A 1 92 ? -10.925 2.272 -3.963 1.00 92.75 92 ASP A N 1
ATOM 754 C CA . ASP A 1 92 ? -11.770 2.605 -5.119 1.00 92.75 92 ASP A CA 1
ATOM 755 C C . ASP A 1 92 ? -12.800 1.527 -5.450 1.00 92.75 92 ASP A C 1
ATOM 757 O O . ASP A 1 92 ? -13.938 1.837 -5.795 1.00 92.75 92 ASP A O 1
ATOM 761 N N . TYR A 1 93 ? -12.418 0.258 -5.345 1.00 92.44 93 TYR A N 1
ATOM 762 C CA . TYR A 1 93 ? -13.245 -0.859 -5.793 1.00 92.44 93 TYR A CA 1
ATOM 763 C C . TYR A 1 93 ? -14.315 -1.277 -4.792 1.00 92.44 93 TYR A C 1
ATOM 765 O O . TYR A 1 93 ? -15.278 -1.933 -5.188 1.00 92.44 93 TYR A O 1
ATOM 773 N N . PHE A 1 94 ? -14.115 -0.976 -3.509 1.00 91.94 94 PHE A N 1
ATOM 774 C CA . PHE A 1 94 ? -14.948 -1.508 -2.429 1.00 91.94 94 PHE A CA 1
ATOM 775 C C . PHE A 1 94 ? -15.533 -0.435 -1.505 1.00 91.94 94 PHE A C 1
ATOM 777 O O . PHE A 1 94 ? -16.395 -0.758 -0.691 1.00 91.94 94 PHE A O 1
ATOM 784 N N . CYS A 1 95 ? -15.094 0.824 -1.606 1.00 89.69 95 CYS A N 1
ATOM 785 C CA . CYS A 1 95 ? -15.619 1.929 -0.795 1.00 89.69 95 CYS A CA 1
ATOM 786 C C . CYS A 1 95 ? -16.399 2.971 -1.611 1.00 89.69 95 CYS A C 1
ATOM 788 O O . CYS A 1 95 ? -16.918 3.925 -1.029 1.00 89.69 95 CYS A O 1
ATOM 790 N N . LEU A 1 96 ? -16.483 2.804 -2.933 1.00 82.88 96 LEU A N 1
ATOM 791 C CA . LEU A 1 96 ? -17.345 3.596 -3.807 1.00 82.88 96 LEU A CA 1
ATOM 792 C C . LEU A 1 96 ? -18.604 2.796 -4.198 1.00 82.88 96 LEU A C 1
ATOM 794 O O . LEU A 1 96 ? -18.511 1.570 -4.284 1.00 82.88 96 LEU A O 1
ATOM 798 N N . PRO A 1 97 ? -19.757 3.466 -4.405 1.00 66.50 97 PRO A N 1
ATOM 799 C CA . PRO A 1 97 ? -20.993 2.831 -4.872 1.00 66.50 97 PRO A CA 1
ATOM 800 C C . PRO A 1 97 ? -20.873 2.169 -6.248 1.00 66.50 97 PRO A C 1
ATOM 802 O O . PRO A 1 97 ? -20.140 2.715 -7.108 1.00 66.50 97 PRO A O 1
#

Solvent-accessible surface area (backbone atoms only — not comparable to full-atom values): 5479 Å² total; per-residue (Å²): 119,55,70,72,53,45,56,53,48,43,52,55,53,48,54,48,41,58,73,76,43,99,58,80,66,43,64,70,39,18,44,50,21,29,52,35,63,84,36,79,87,73,32,82,81,69,65,75,51,45,98,79,41,47,69,58,53,51,48,53,51,56,57,54,73,72,57,72,39,82,82,38,75,66,40,27,36,52,47,17,20,54,52,15,39,51,50,38,53,52,45,31,52,71,73,51,136

pLDDT: mean 91.15, std 9.73, range [56.75, 98.31]

Mean predicted aligned error: 3.89 Å

Secondary structure (DSSP, 8-state):
--HHHHHHHHHHHHHHHHHH-S----HHHHHHHHHGGGSTTT-TT--SSHHHHHHHHHHHHHHHHT--GGG-HHHHHHHHHHHHHHHHHHHHHHS--

Sequence (97 aa):
MLIPTHMRMSEIIYSNIEKNTDFLLNRLTFKTGNMSPDIPLYHKHLKHYKHQNFDYILQMISELSSVDPTVSMAEMNMYSYRLGVIAHYVCDYFCLP

Foldseek 3Di:
DDLVVLLVLLVVVQVCCVVPHPDHAPSVLLSCLLNQCVPCPRNVPDDLECVPCVVVLVVLVVVLVPQDQVPDPVSSSVSSSSNSNSSNSVCSHPVDD